Protein AF-A0A9X4R2P0-F1 (afdb_monomer_lite)

Structure (mmCIF, N/CA/C/O backbone):
data_AF-A0A9X4R2P0-F1
#
_entry.id   AF-A0A9X4R2P0-F1
#
loop_
_atom_site.group_PDB
_atom_site.id
_atom_site.type_symbol
_atom_site.label_atom_id
_atom_site.label_alt_id
_atom_site.label_comp_id
_atom_site.label_asym_id
_atom_site.label_entity_id
_atom_site.label_seq_id
_atom_site.pdbx_PDB_ins_code
_atom_site.Cartn_x
_atom_site.Cartn_y
_atom_site.Cartn_z
_atom_site.occupancy
_atom_site.B_iso_or_equiv
_atom_site.auth_seq_id
_atom_site.auth_comp_id
_atom_site.auth_asym_id
_atom_site.auth_atom_id
_atom_site.pdbx_PDB_model_num
ATOM 1 N N . MET A 1 1 ? -15.477 -2.845 -5.228 1.00 61.09 1 MET A N 1
ATOM 2 C CA . MET A 1 1 ? -15.148 -2.871 -6.676 1.00 61.09 1 MET A CA 1
ATOM 3 C C . MET A 1 1 ? -13.632 -2.914 -6.772 1.00 61.09 1 MET A C 1
ATOM 5 O O . MET A 1 1 ? -13.015 -2.253 -5.950 1.00 61.09 1 MET A O 1
ATOM 9 N N . ILE A 1 2 ? -13.033 -3.715 -7.662 1.00 69.50 2 ILE A N 1
ATOM 10 C CA . ILE A 1 2 ? -11.568 -3.692 -7.832 1.00 69.50 2 ILE A CA 1
ATOM 11 C C . ILE A 1 2 ? -11.232 -2.519 -8.767 1.00 69.50 2 ILE A C 1
ATOM 13 O O . ILE A 1 2 ? -1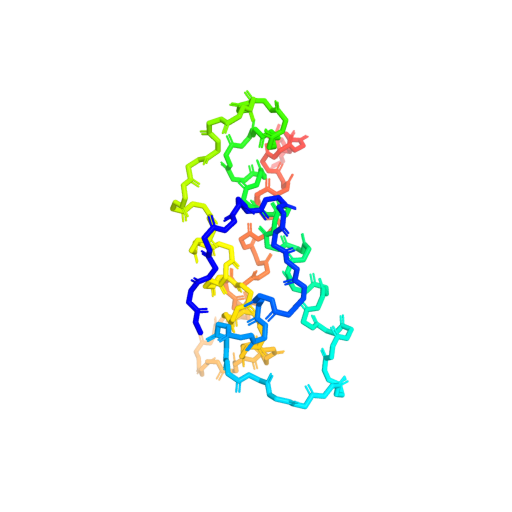1.776 -2.488 -9.873 1.00 69.50 2 ILE A O 1
ATOM 17 N N . PRO A 1 3 ? -10.398 -1.557 -8.340 1.00 79.06 3 PRO A N 1
ATOM 18 C CA . PRO A 1 3 ? -9.962 -0.447 -9.182 1.00 79.06 3 PRO A CA 1
ATOM 19 C C . PRO A 1 3 ? -9.197 -0.940 -10.415 1.00 79.06 3 PRO A C 1
ATOM 21 O O . PRO A 1 3 ? -8.418 -1.890 -10.336 1.00 79.06 3 PRO A O 1
ATOM 24 N N . THR A 1 4 ? -9.389 -0.274 -11.554 1.00 85.31 4 THR A N 1
ATOM 25 C CA . THR A 1 4 ? -8.641 -0.547 -12.796 1.00 85.31 4 THR A CA 1
ATOM 26 C C . THR A 1 4 ? -7.447 0.390 -12.992 1.00 85.31 4 THR A C 1
ATOM 28 O O . THR A 1 4 ? -6.771 0.300 -14.013 1.00 85.31 4 THR A O 1
ATOM 31 N N . CYS A 1 5 ? -7.201 1.300 -12.045 1.00 89.06 5 CYS A N 1
ATOM 32 C CA . CYS A 1 5 ? -6.078 2.233 -12.074 1.00 89.06 5 CYS A CA 1
ATOM 33 C C . CYS A 1 5 ? -4.752 1.556 -11.693 1.00 89.06 5 CYS A C 1
ATOM 35 O O . CYS A 1 5 ? -4.708 0.432 -11.169 1.00 89.06 5 CYS A O 1
ATOM 37 N N . LYS A 1 6 ? -3.649 2.251 -11.976 1.00 93.25 6 LYS A N 1
ATOM 38 C CA . LYS A 1 6 ? -2.308 1.786 -11.618 1.00 93.25 6 LYS A CA 1
ATOM 39 C C . LYS A 1 6 ? -2.054 1.976 -10.119 1.00 93.25 6 LYS A C 1
ATOM 41 O O . LYS A 1 6 ? -2.640 2.836 -9.467 1.00 93.25 6 LYS A O 1
ATOM 46 N N . VAL A 1 7 ? -1.152 1.176 -9.553 1.00 94.12 7 VAL A N 1
ATOM 47 C CA . VAL A 1 7 ? -0.849 1.184 -8.108 1.00 94.12 7 VAL A CA 1
ATOM 48 C C . VAL A 1 7 ? -0.420 2.560 -7.579 1.00 94.12 7 VAL A C 1
ATOM 50 O O . VAL A 1 7 ? -0.786 2.936 -6.467 1.00 94.12 7 VAL A O 1
ATOM 53 N N . ASN A 1 8 ? 0.306 3.350 -8.372 1.00 93.50 8 ASN A N 1
ATOM 54 C CA . ASN A 1 8 ? 0.705 4.714 -8.020 1.00 93.50 8 ASN A CA 1
ATOM 55 C C . ASN A 1 8 ? -0.492 5.684 -7.961 1.00 93.50 8 ASN A C 1
ATOM 57 O O . ASN A 1 8 ? -0.480 6.608 -7.148 1.00 93.50 8 ASN A O 1
ATOM 61 N N . GLU A 1 9 ? -1.548 5.424 -8.729 1.00 94.50 9 GLU A N 1
ATOM 62 C CA . GLU A 1 9 ? -2.768 6.237 -8.822 1.00 94.50 9 GLU A CA 1
ATOM 63 C C . GLU A 1 9 ? -3.841 5.865 -7.790 1.00 94.50 9 GLU A C 1
ATOM 65 O O . GLU A 1 9 ? -4.813 6.602 -7.641 1.00 94.50 9 GLU A O 1
ATOM 70 N N . LEU A 1 10 ? -3.682 4.748 -7.066 1.00 95.88 10 LEU A N 1
ATOM 71 C CA . LEU A 1 10 ? -4.664 4.296 -6.075 1.00 95.88 10 LEU A CA 1
ATOM 72 C C . LEU A 1 10 ? -5.003 5.404 -5.074 1.00 95.88 10 LEU A C 1
ATOM 74 O O . LEU A 1 10 ? -4.120 5.930 -4.388 1.00 95.88 10 LEU A O 1
ATOM 78 N N . SER A 1 11 ? -6.287 5.713 -4.951 1.00 96.69 11 SER A N 1
ATOM 79 C CA . SER A 1 11 ? -6.798 6.666 -3.974 1.00 96.69 11 SER A CA 1
ATOM 80 C C . SER A 1 11 ? -7.227 5.979 -2.675 1.00 96.69 11 SER A C 1
ATOM 82 O O . SER A 1 11 ? -7.424 4.763 -2.605 1.00 96.69 11 SER A O 1
ATOM 84 N N . LEU A 1 12 ? -7.451 6.778 -1.631 1.00 96.75 12 LEU A N 1
ATOM 85 C CA . LEU A 1 12 ? -8.101 6.310 -0.408 1.00 96.75 12 LEU A CA 1
ATOM 86 C C . LEU A 1 12 ? -9.464 5.657 -0.702 1.00 96.75 12 LEU A C 1
ATOM 88 O O . LEU A 1 12 ? -9.796 4.631 -0.109 1.00 96.75 12 LEU A O 1
ATOM 92 N N . GLN A 1 13 ? -10.245 6.213 -1.635 1.00 96.25 13 GLN A N 1
ATOM 93 C CA . GLN A 1 13 ? -11.557 5.657 -1.968 1.00 96.25 13 GLN A CA 1
ATOM 94 C C . GLN A 1 13 ? -11.474 4.308 -2.673 1.00 96.25 13 GLN A C 1
ATOM 96 O O . GLN A 1 13 ? -12.299 3.434 -2.418 1.00 96.25 13 GLN A O 1
ATOM 101 N N . ASP A 1 14 ? -10.448 4.100 -3.491 1.00 96.81 14 ASP A N 1
ATOM 102 C CA . ASP A 1 14 ? -10.178 2.806 -4.111 1.00 96.81 14 ASP A CA 1
ATOM 103 C C . ASP A 1 14 ? -9.900 1.732 -3.053 1.00 96.81 14 ASP A C 1
ATOM 105 O O . ASP A 1 14 ? -10.495 0.650 -3.074 1.00 96.81 14 ASP A O 1
ATOM 109 N N . ALA A 1 15 ? -9.058 2.061 -2.067 1.00 96.31 15 ALA A N 1
ATOM 110 C CA . ALA A 1 15 ? -8.753 1.174 -0.948 1.00 96.31 15 ALA A CA 1
ATOM 111 C C . ALA A 1 15 ? -9.996 0.872 -0.095 1.00 96.31 15 ALA A C 1
ATOM 113 O O . ALA A 1 15 ? -10.278 -0.290 0.214 1.00 96.31 15 ALA A O 1
ATOM 114 N N . LYS A 1 16 ? -10.793 1.892 0.240 1.00 96.31 16 LYS A N 1
ATOM 115 C CA . LYS A 1 16 ? -12.056 1.721 0.976 1.00 96.31 16 LYS A CA 1
ATOM 116 C C . LYS A 1 16 ? -13.067 0.882 0.201 1.00 96.31 16 LYS A C 1
ATOM 118 O O . LYS A 1 16 ? -13.683 -0.017 0.772 1.00 96.31 16 LYS A O 1
ATOM 123 N N . GLY A 1 17 ? -13.197 1.122 -1.102 1.00 95.56 17 GLY A N 1
ATOM 124 C CA . GLY A 1 17 ? -14.084 0.380 -1.995 1.00 95.56 17 GLY A CA 1
ATOM 125 C C . GLY A 1 17 ? -13.680 -1.085 -2.185 1.00 95.56 17 GLY A C 1
ATOM 126 O O . GLY A 1 17 ? -14.547 -1.936 -2.419 1.00 95.56 17 GLY A O 1
ATOM 127 N N . TYR A 1 18 ? -12.388 -1.396 -2.065 1.00 94.94 18 TYR A N 1
ATOM 128 C CA . TYR A 1 18 ? -11.875 -2.765 -2.017 1.00 94.94 18 TYR A CA 1
ATOM 129 C C . TYR A 1 18 ? -12.219 -3.445 -0.681 1.00 94.94 18 TYR A C 1
ATOM 131 O O . TYR A 1 18 ? -12.831 -4.513 -0.680 1.00 94.94 18 TYR A O 1
ATOM 139 N N . MET A 1 19 ? -11.927 -2.786 0.447 1.00 94.38 19 MET A N 1
ATOM 140 C CA . MET A 1 19 ? -12.155 -3.311 1.805 1.00 94.38 19 MET A CA 1
ATOM 141 C C . MET A 1 19 ? -13.623 -3.283 2.262 1.00 94.38 19 MET A C 1
ATOM 143 O O . MET A 1 19 ? -13.948 -3.840 3.310 1.00 94.38 19 MET A O 1
ATOM 147 N N . ARG A 1 20 ? -14.509 -2.638 1.490 1.00 94.44 20 ARG A N 1
ATOM 148 C CA . ARG A 1 20 ? -15.923 -2.388 1.831 1.00 94.44 20 ARG A CA 1
ATOM 149 C C . ARG A 1 20 ? -16.087 -1.566 3.117 1.00 94.44 20 ARG A C 1
ATOM 151 O O . ARG A 1 20 ? -16.953 -1.850 3.941 1.00 94.44 20 ARG A O 1
ATOM 158 N N . VAL A 1 21 ? -15.244 -0.549 3.286 1.00 93.88 21 VAL A N 1
ATOM 159 C CA . VAL A 1 21 ? -15.314 0.399 4.408 1.00 93.88 21 VAL A CA 1
ATOM 160 C C . VAL A 1 21 ? -16.121 1.623 3.983 1.00 93.88 21 VAL A C 1
ATOM 162 O O . VAL A 1 21 ? -15.692 2.381 3.117 1.00 93.88 21 VAL A O 1
ATOM 165 N N . GLU A 1 22 ? -17.281 1.835 4.605 1.00 92.94 22 GLU A N 1
ATOM 166 C CA . GLU A 1 22 ? -18.201 2.932 4.249 1.00 92.94 22 GLU A CA 1
ATOM 167 C C . GLU A 1 22 ? -18.080 4.161 5.164 1.00 92.94 22 GLU A C 1
ATOM 169 O O . GLU A 1 22 ? -18.507 5.256 4.805 1.00 92.94 22 GLU A O 1
ATOM 174 N N . PHE A 1 23 ? -17.482 4.008 6.346 1.00 91.00 23 PHE A N 1
ATOM 175 C CA . PHE A 1 23 ? -17.299 5.093 7.311 1.00 91.00 23 PHE A CA 1
ATOM 176 C C . PHE A 1 23 ? -15.973 5.833 7.095 1.00 91.00 23 PHE A C 1
ATOM 178 O O . PHE A 1 23 ? -15.040 5.290 6.511 1.00 91.00 23 PHE A O 1
ATOM 185 N N . ASN A 1 24 ? -15.883 7.073 7.586 1.00 94.69 24 ASN A N 1
ATOM 186 C CA . ASN A 1 24 ? -14.726 7.957 7.355 1.00 94.69 24 ASN A CA 1
ATOM 187 C C . ASN A 1 24 ? -13.810 8.132 8.577 1.00 94.69 24 ASN A C 1
ATOM 189 O O . ASN A 1 24 ? -12.793 8.811 8.498 1.00 94.69 24 ASN A O 1
ATOM 193 N N . TYR A 1 25 ? -14.162 7.547 9.726 1.00 94.19 25 TYR A N 1
ATOM 194 C CA . TYR A 1 25 ? -13.389 7.710 10.964 1.00 94.19 25 TYR A CA 1
ATOM 195 C C . TYR A 1 25 ? -11.943 7.205 10.830 1.00 94.19 25 TYR A C 1
ATOM 197 O O . TYR A 1 25 ? -11.022 7.798 11.385 1.00 94.19 25 TYR A O 1
ATOM 205 N N . ASP A 1 26 ? -11.751 6.146 10.044 1.00 93.00 26 ASP A N 1
ATOM 206 C CA . ASP A 1 26 ? -10.454 5.500 9.858 1.00 93.00 26 ASP A CA 1
ATOM 207 C C . ASP A 1 26 ? -9.672 5.994 8.635 1.00 93.00 26 ASP A C 1
ATOM 209 O O . ASP A 1 26 ? -8.595 5.467 8.353 1.00 93.00 26 ASP A O 1
ATOM 213 N N . ASP A 1 27 ? -10.177 7.002 7.924 1.00 96.56 27 ASP A N 1
ATOM 214 C CA . ASP A 1 27 ? -9.568 7.518 6.695 1.00 96.56 27 ASP A CA 1
ATOM 215 C C . ASP A 1 27 ? -8.074 7.848 6.858 1.00 96.56 27 ASP A C 1
ATOM 217 O O . ASP A 1 27 ? -7.285 7.348 6.052 1.00 96.56 27 ASP A O 1
ATOM 221 N N . PRO A 1 28 ? -7.630 8.552 7.925 1.00 95.69 28 PRO A N 1
ATOM 222 C CA . PRO A 1 28 ? -6.207 8.827 8.123 1.00 95.69 28 PRO A CA 1
ATOM 223 C C . PRO A 1 28 ? -5.362 7.558 8.295 1.00 95.69 28 PRO A C 1
ATOM 225 O O . PRO A 1 28 ? -4.226 7.494 7.834 1.00 95.69 28 PRO A O 1
ATOM 228 N N . TYR A 1 29 ? -5.901 6.523 8.949 1.00 92.38 29 TYR A N 1
ATOM 229 C CA . TYR A 1 29 ? -5.177 5.266 9.151 1.00 92.38 29 TYR A CA 1
ATOM 230 C C . TYR A 1 29 ? -5.077 4.469 7.854 1.00 92.38 29 TYR A C 1
ATOM 232 O O . TYR A 1 29 ? -4.012 3.946 7.534 1.00 92.38 29 TYR A O 1
ATOM 240 N N . ILE A 1 30 ? -6.178 4.378 7.108 1.00 95.25 30 ILE A N 1
ATOM 241 C CA . ILE A 1 30 ? -6.212 3.685 5.818 1.00 95.25 30 ILE A CA 1
ATOM 242 C C . ILE A 1 30 ? -5.258 4.365 4.835 1.00 95.25 30 ILE A C 1
ATOM 244 O O . ILE A 1 30 ? -4.525 3.677 4.129 1.00 95.25 30 ILE A O 1
ATOM 248 N N . GLU A 1 31 ? -5.212 5.696 4.831 1.00 96.38 31 GLU A N 1
ATOM 249 C CA . GLU A 1 31 ? -4.291 6.459 3.992 1.00 96.38 31 GLU A CA 1
ATOM 250 C C . GLU A 1 31 ? -2.821 6.178 4.340 1.00 96.38 31 GLU A C 1
ATOM 252 O O . GLU A 1 31 ? -2.007 5.960 3.441 1.00 96.38 31 GLU A O 1
ATOM 257 N N . VAL A 1 32 ? -2.478 6.090 5.630 1.00 95.00 32 VAL A N 1
ATOM 258 C CA . VAL A 1 32 ? -1.131 5.683 6.062 1.00 95.00 32 VAL A CA 1
ATOM 259 C C . VAL A 1 32 ? -0.795 4.280 5.559 1.00 95.00 32 VAL A C 1
ATOM 261 O O . VAL A 1 32 ? 0.254 4.104 4.943 1.00 95.00 32 VAL A O 1
ATOM 264 N N . TYR A 1 33 ? -1.675 3.292 5.751 1.00 93.94 33 TYR A N 1
ATOM 265 C CA . TYR A 1 33 ? -1.414 1.924 5.289 1.00 93.94 33 TYR A CA 1
ATOM 266 C C . TYR A 1 33 ? -1.280 1.834 3.770 1.00 93.94 33 TYR A C 1
ATOM 268 O O . TYR A 1 33 ? -0.376 1.154 3.287 1.00 93.94 33 TYR A O 1
ATOM 276 N N . LEU A 1 34 ? -2.122 2.553 3.025 1.00 96.62 34 LEU A N 1
ATOM 277 C CA . LEU A 1 34 ? -2.059 2.602 1.568 1.00 96.62 34 LEU A CA 1
ATOM 278 C C . LEU A 1 34 ? -0.718 3.173 1.094 1.00 96.62 34 LEU A C 1
ATOM 280 O O . LEU A 1 34 ? -0.044 2.575 0.255 1.00 96.62 34 LEU A O 1
ATOM 284 N N . ASN A 1 35 ? -0.294 4.302 1.663 1.00 96.19 35 ASN A N 1
ATOM 285 C CA . ASN A 1 35 ? 0.980 4.928 1.315 1.00 96.19 35 ASN A CA 1
ATOM 286 C C . ASN A 1 35 ? 2.176 4.052 1.712 1.00 96.19 35 ASN A C 1
ATOM 288 O O . ASN A 1 35 ? 3.122 3.901 0.935 1.00 96.19 35 ASN A O 1
ATOM 292 N N . SER A 1 36 ? 2.118 3.406 2.878 1.00 92.81 36 SER A N 1
ATOM 293 C CA . SER A 1 36 ? 3.124 2.427 3.288 1.00 92.81 36 SER A CA 1
ATOM 294 C C . SER A 1 36 ? 3.173 1.232 2.338 1.00 92.81 36 SER A C 1
ATOM 296 O O . SER A 1 36 ? 4.266 0.777 2.016 1.00 92.81 36 SER A O 1
ATOM 298 N N . ALA A 1 37 ? 2.033 0.743 1.843 1.00 93.94 37 ALA A N 1
ATOM 299 C CA . ALA A 1 37 ? 1.980 -0.431 0.974 1.0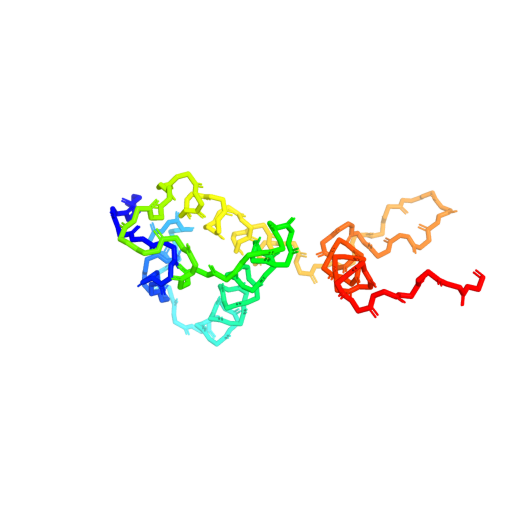0 93.94 37 ALA A CA 1
ATOM 300 C C . ALA A 1 37 ? 2.563 -0.107 -0.403 1.00 93.94 37 ALA A C 1
ATOM 302 O O . ALA A 1 37 ? 3.354 -0.883 -0.940 1.00 93.94 37 ALA A O 1
ATOM 303 N N . LYS A 1 38 ? 2.241 1.082 -0.935 1.00 95.25 38 LYS A N 1
ATOM 304 C CA . LYS A 1 38 ? 2.857 1.620 -2.154 1.00 95.25 38 LYS A CA 1
ATOM 305 C C . LYS A 1 38 ? 4.378 1.686 -2.026 1.00 95.25 38 LYS A C 1
ATOM 307 O O . LYS A 1 38 ? 5.072 1.223 -2.927 1.00 95.25 38 LYS A O 1
ATOM 312 N N . SER A 1 39 ? 4.882 2.240 -0.922 1.00 92.31 39 SER A N 1
ATOM 313 C CA . SER A 1 39 ? 6.321 2.333 -0.654 1.00 92.31 39 SER A CA 1
ATOM 314 C C . SER A 1 39 ? 6.962 0.949 -0.532 1.00 92.31 39 SER A C 1
ATOM 316 O O . SER A 1 39 ? 7.949 0.658 -1.199 1.00 92.31 39 SER A O 1
ATOM 318 N N . TYR A 1 40 ? 6.341 0.060 0.244 1.00 89.12 40 TYR A N 1
ATOM 319 C CA . TYR A 1 40 ? 6.858 -1.272 0.530 1.00 89.12 40 TYR A CA 1
ATOM 320 C C . TYR A 1 40 ? 7.050 -2.127 -0.726 1.00 89.12 40 TYR A C 1
ATOM 322 O O . TYR A 1 40 ? 8.076 -2.787 -0.872 1.00 89.12 40 TYR A O 1
ATOM 330 N N . ILE A 1 41 ? 6.103 -2.072 -1.666 1.00 89.44 41 ILE A N 1
ATOM 331 C CA . ILE A 1 41 ? 6.227 -2.761 -2.956 1.00 89.44 41 ILE A CA 1
ATOM 332 C C . ILE A 1 41 ? 7.446 -2.253 -3.739 1.00 89.44 41 ILE A C 1
ATOM 334 O O . ILE A 1 41 ? 8.207 -3.068 -4.254 1.00 89.44 41 ILE A O 1
ATOM 338 N N . GLN A 1 42 ? 7.682 -0.937 -3.789 1.00 88.50 42 GLN A N 1
ATOM 339 C CA . GLN A 1 42 ? 8.866 -0.375 -4.459 1.00 88.50 42 GLN A CA 1
ATOM 340 C C . GLN A 1 42 ? 10.164 -0.840 -3.788 1.00 88.50 42 GLN A C 1
ATOM 342 O O . GLN A 1 42 ? 11.124 -1.190 -4.472 1.00 88.50 42 GLN A O 1
ATOM 347 N N . THR A 1 43 ? 10.181 -0.914 -2.453 1.00 86.06 43 THR A N 1
ATOM 348 C CA . THR A 1 43 ? 11.325 -1.439 -1.698 1.00 86.06 43 THR A CA 1
ATOM 349 C C . THR A 1 43 ? 11.603 -2.907 -2.035 1.00 86.06 43 THR A C 1
ATOM 351 O O . THR A 1 43 ? 12.748 -3.255 -2.313 1.00 86.06 43 THR A O 1
ATOM 354 N N . LEU A 1 44 ? 10.572 -3.761 -2.073 1.00 84.06 44 LEU A N 1
ATOM 355 C CA . LEU A 1 44 ? 10.716 -5.181 -2.422 1.00 84.06 44 LEU A CA 1
ATOM 356 C C . LEU A 1 44 ? 11.191 -5.392 -3.864 1.00 84.06 44 LEU A C 1
ATOM 358 O O . LEU A 1 44 ? 12.004 -6.277 -4.123 1.00 84.06 44 LEU A O 1
ATOM 362 N N . LEU A 1 45 ? 10.697 -4.578 -4.798 1.00 85.56 45 LEU A N 1
ATOM 363 C CA . LEU A 1 45 ? 11.090 -4.638 -6.206 1.00 85.56 45 LEU A CA 1
ATOM 364 C C . LEU A 1 45 ? 12.450 -3.979 -6.474 1.00 85.56 45 LEU A C 1
ATOM 366 O O . LEU A 1 45 ? 13.007 -4.174 -7.552 1.00 85.56 45 LEU A O 1
ATOM 370 N N . LYS A 1 46 ? 12.975 -3.201 -5.516 1.00 86.50 46 LYS A N 1
ATOM 371 C CA . LYS A 1 46 ? 14.142 -2.317 -5.682 1.00 86.50 46 LYS A CA 1
ATOM 372 C C . LYS A 1 46 ? 14.008 -1.395 -6.905 1.00 86.50 46 LYS A C 1
ATOM 374 O O . LYS A 1 46 ? 14.992 -1.105 -7.579 1.00 86.50 46 LYS A O 1
ATOM 379 N N . LEU A 1 47 ? 12.781 -0.955 -7.188 1.00 86.81 47 LEU A N 1
ATOM 380 C CA . LEU A 1 47 ? 12.407 -0.148 -8.352 1.00 86.81 47 LEU A CA 1
ATOM 381 C C . LEU A 1 47 ? 11.327 0.855 -7.954 1.00 86.81 47 LEU A C 1
ATOM 383 O O . LEU A 1 47 ? 10.364 0.494 -7.273 1.00 86.81 47 LEU A O 1
ATOM 387 N N . ASN A 1 48 ? 11.457 2.101 -8.406 1.00 91.69 48 ASN A N 1
ATOM 388 C CA . ASN A 1 48 ? 10.404 3.097 -8.241 1.00 91.69 48 ASN A CA 1
ATOM 389 C C . ASN A 1 48 ? 9.337 2.907 -9.318 1.00 91.69 48 ASN A C 1
ATOM 391 O O . ASN A 1 48 ? 9.626 2.467 -10.428 1.00 91.69 48 ASN A O 1
ATOM 395 N N . TYR A 1 49 ? 8.098 3.316 -9.044 1.00 90.69 49 TYR A N 1
ATOM 396 C CA . TYR A 1 49 ? 7.029 3.247 -10.046 1.00 90.69 49 TYR A CA 1
ATOM 397 C C . TYR A 1 49 ? 7.325 4.075 -11.304 1.00 90.69 49 TYR A C 1
ATOM 399 O O . TYR A 1 49 ? 6.887 3.697 -12.384 1.00 90.69 49 TYR A O 1
ATOM 407 N N . S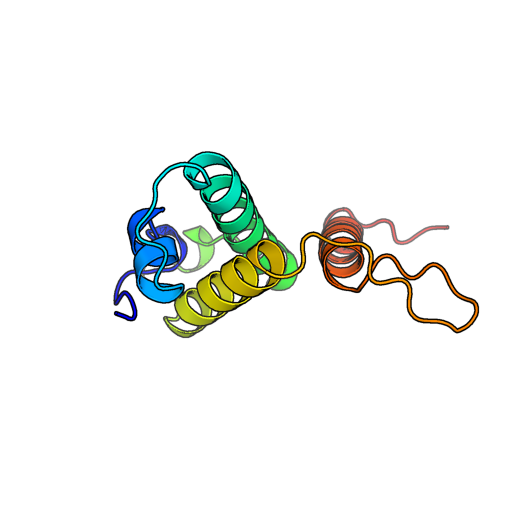ER A 1 50 ? 8.104 5.157 -11.192 1.00 90.25 50 SER A N 1
ATOM 408 C CA . SER A 1 50 ? 8.570 5.940 -12.345 1.00 90.25 50 SER A CA 1
ATOM 409 C C . SER A 1 50 ? 9.456 5.143 -13.302 1.00 90.25 50 SER A C 1
ATOM 411 O O . SER A 1 50 ? 9.504 5.461 -14.487 1.00 90.25 50 SER A O 1
ATOM 413 N N . ASP A 1 51 ? 10.141 4.111 -12.806 1.00 89.31 51 ASP A N 1
ATOM 414 C CA . ASP A 1 51 ? 11.094 3.319 -13.587 1.00 89.31 51 ASP A CA 1
ATOM 415 C C . ASP A 1 51 ? 10.377 2.338 -14.536 1.00 89.31 51 ASP A C 1
ATOM 417 O O . ASP A 1 51 ? 10.989 1.806 -15.459 1.00 89.31 51 ASP A O 1
ATOM 421 N N . PHE A 1 52 ? 9.066 2.134 -14.348 1.00 85.69 52 PHE A N 1
ATOM 422 C CA . PHE A 1 52 ? 8.209 1.323 -15.219 1.00 85.69 52 PHE A CA 1
ATOM 423 C C . PHE A 1 52 ? 7.674 2.086 -16.442 1.00 85.69 52 PHE A C 1
ATOM 425 O O . PHE A 1 52 ? 7.110 1.463 -17.341 1.00 85.69 52 PHE A O 1
ATOM 432 N N . GLY A 1 53 ? 7.795 3.418 -16.485 1.00 83.94 53 GLY A N 1
ATOM 433 C CA . GLY A 1 53 ? 7.080 4.231 -17.473 1.00 83.94 53 GLY A CA 1
ATOM 434 C C . GLY A 1 53 ? 5.559 4.050 -17.357 1.00 83.94 53 GLY A C 1
ATOM 435 O O . GLY A 1 53 ? 5.012 4.097 -16.255 1.00 83.94 53 GLY A O 1
ATOM 436 N N . ASP A 1 54 ? 4.882 3.811 -18.483 1.00 80.50 54 ASP A N 1
ATOM 437 C CA . ASP A 1 54 ? 3.417 3.644 -18.538 1.00 80.50 54 ASP A CA 1
ATOM 438 C C . ASP A 1 54 ? 2.946 2.199 -18.242 1.00 80.50 54 ASP A C 1
ATOM 440 O O . ASP A 1 54 ? 1.757 1.940 -18.019 1.00 80.50 54 ASP A O 1
ATOM 444 N N . ASP A 1 55 ? 3.876 1.242 -18.166 1.00 87.00 55 ASP A N 1
ATOM 445 C CA . ASP A 1 55 ? 3.593 -0.198 -18.135 1.00 87.00 55 ASP A CA 1
ATOM 446 C C . ASP A 1 55 ? 3.647 -0.802 -16.723 1.00 87.00 55 ASP A C 1
ATOM 448 O O . ASP A 1 55 ? 4.077 -1.940 -16.528 1.00 87.00 55 ASP A O 1
ATOM 452 N N . ILE A 1 56 ? 3.181 -0.070 -15.704 1.00 90.62 56 ILE A N 1
ATOM 453 C CA . ILE A 1 56 ? 3.110 -0.629 -14.345 1.00 90.62 56 ILE A CA 1
ATOM 454 C C . ILE A 1 56 ? 2.130 -1.824 -14.340 1.00 90.62 56 ILE A C 1
ATOM 456 O O . ILE A 1 56 ? 0.954 -1.635 -14.691 1.00 90.62 56 ILE A O 1
ATOM 460 N N . PRO A 1 57 ? 2.558 -3.042 -13.946 1.00 90.56 57 PRO A N 1
ATOM 461 C CA . PRO A 1 57 ? 1.694 -4.221 -13.956 1.00 90.56 57 PRO A CA 1
ATOM 462 C C . PRO A 1 57 ? 0.493 -4.062 -13.019 1.00 90.56 57 PRO A C 1
ATOM 464 O O . PRO A 1 57 ? 0.617 -3.564 -11.897 1.00 90.56 57 PRO A O 1
ATOM 467 N N . GLN A 1 58 ? -0.685 -4.499 -13.464 1.00 88.00 58 GLN A N 1
ATOM 468 C CA . GLN A 1 58 ? -1.929 -4.349 -12.700 1.00 88.00 58 GLN A CA 1
ATOM 469 C C . GLN A 1 58 ? -1.962 -5.256 -11.458 1.00 88.00 58 GLN A C 1
ATOM 471 O O . GLN A 1 58 ? -2.650 -4.971 -10.478 1.00 88.00 58 GLN A O 1
ATOM 476 N N . GLU A 1 59 ? -1.165 -6.318 -11.456 1.00 89.31 59 GLU A N 1
ATOM 477 C CA . GLU A 1 59 ? -0.950 -7.219 -10.330 1.00 89.31 59 GLU A CA 1
ATOM 478 C C . GLU A 1 59 ? -0.416 -6.467 -9.103 1.00 89.31 59 GLU A C 1
ATOM 480 O O . GLU A 1 59 ? -0.794 -6.785 -7.974 1.00 89.31 59 GLU A O 1
ATOM 485 N N . LEU A 1 60 ? 0.391 -5.416 -9.310 1.00 92.62 60 LEU A N 1
ATOM 486 C CA . LEU A 1 60 ? 0.891 -4.574 -8.219 1.00 92.62 60 LEU A CA 1
ATOM 487 C C . LEU A 1 60 ? -0.234 -3.766 -7.556 1.0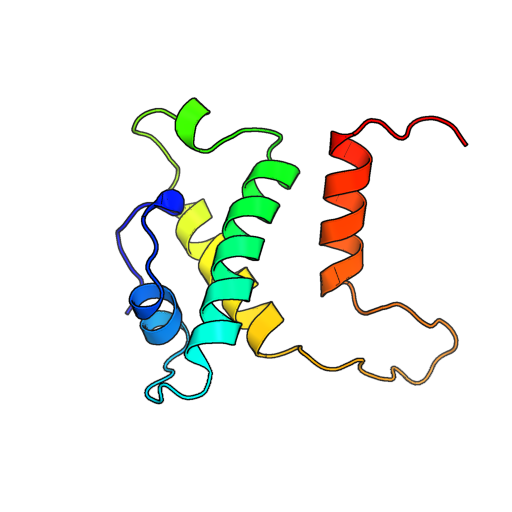0 92.62 60 LEU A C 1
ATOM 489 O O . LEU A 1 60 ? -0.186 -3.537 -6.347 1.00 92.62 60 LEU A O 1
ATOM 493 N N . THR A 1 61 ? -1.276 -3.391 -8.307 1.00 94.06 61 THR A N 1
ATOM 494 C CA . THR A 1 61 ? -2.474 -2.736 -7.755 1.00 94.06 61 THR A CA 1
ATOM 495 C C . THR A 1 61 ? -3.182 -3.671 -6.775 1.00 94.06 61 THR A C 1
ATOM 497 O O . THR A 1 61 ? -3.482 -3.279 -5.647 1.00 94.06 61 THR A O 1
ATOM 500 N N . VAL A 1 62 ? -3.403 -4.929 -7.171 1.00 91.75 62 VAL A N 1
ATOM 501 C CA . VAL A 1 62 ? -4.056 -5.932 -6.313 1.00 91.75 62 VAL A CA 1
ATOM 502 C C . VAL A 1 62 ? -3.196 -6.246 -5.088 1.00 91.75 62 VAL A C 1
ATOM 504 O O . VAL A 1 62 ? -3.721 -6.307 -3.977 1.00 91.75 62 VAL A O 1
ATOM 507 N N . ALA A 1 63 ? -1.878 -6.375 -5.261 1.00 91.12 63 ALA A N 1
ATOM 508 C CA . ALA A 1 63 ? -0.952 -6.599 -4.154 1.00 91.12 63 ALA A CA 1
ATOM 509 C C . ALA A 1 63 ? -0.981 -5.447 -3.134 1.00 91.12 63 ALA A C 1
ATOM 511 O O . ALA A 1 63 ? -1.049 -5.689 -1.929 1.00 91.12 63 ALA A O 1
ATOM 512 N N . CYS A 1 64 ? -0.991 -4.195 -3.601 1.00 95.00 64 CYS A N 1
ATOM 513 C CA . CYS A 1 64 ? -1.051 -3.016 -2.737 1.00 95.00 64 CYS A CA 1
ATOM 514 C C . CYS A 1 64 ? -2.350 -2.961 -1.925 1.00 95.00 64 CYS A C 1
ATOM 516 O O . CYS A 1 64 ? -2.323 -2.714 -0.717 1.00 95.00 64 CYS A O 1
ATOM 518 N N . LEU A 1 65 ? -3.484 -3.250 -2.566 1.00 95.12 65 LEU A N 1
ATOM 519 C CA . LEU A 1 65 ? -4.787 -3.307 -1.904 1.00 95.12 65 LEU A CA 1
ATOM 520 C C . LEU A 1 65 ? -4.850 -4.422 -0.855 1.00 95.12 65 LEU A C 1
ATOM 522 O O . LEU A 1 65 ? -5.302 -4.180 0.264 1.00 95.12 65 LEU A O 1
ATOM 526 N N . ALA A 1 66 ? -4.341 -5.613 -1.180 1.00 92.50 66 ALA A N 1
ATOM 527 C CA . ALA A 1 66 ? -4.292 -6.738 -0.252 1.00 92.50 66 ALA A CA 1
ATOM 528 C C . ALA A 1 66 ? -3.393 -6.447 0.964 1.00 92.50 66 ALA A C 1
ATOM 530 O O . ALA A 1 66 ? -3.782 -6.736 2.093 1.00 92.50 66 ALA A O 1
ATOM 531 N N . LEU A 1 67 ? -2.228 -5.820 0.758 1.00 92.06 67 LEU A N 1
ATOM 532 C CA . LEU A 1 67 ? -1.341 -5.382 1.844 1.00 92.06 67 LEU A CA 1
ATOM 533 C C . LEU A 1 67 ? -2.000 -4.325 2.734 1.00 92.06 67 LEU A C 1
ATOM 535 O O . LEU A 1 67 ? -1.939 -4.418 3.959 1.00 92.06 67 LEU A O 1
ATOM 539 N N . THR A 1 68 ? -2.668 -3.348 2.118 1.00 94.00 68 THR A N 1
ATOM 540 C CA . THR A 1 68 ? -3.399 -2.296 2.834 1.00 94.00 68 THR A CA 1
ATOM 541 C C . THR A 1 68 ? -4.492 -2.901 3.714 1.00 94.00 68 THR A C 1
ATOM 543 O O . THR A 1 68 ? -4.576 -2.582 4.900 1.00 94.00 68 THR A O 1
ATOM 546 N N . GLU A 1 69 ? -5.297 -3.816 3.163 1.00 93.81 69 GLU A N 1
ATOM 547 C CA . GLU A 1 69 ? -6.339 -4.532 3.903 1.00 93.81 69 GLU A CA 1
ATOM 548 C C . GLU A 1 69 ? -5.752 -5.377 5.034 1.00 93.81 69 GLU A C 1
ATOM 550 O O . GLU A 1 69 ? -6.265 -5.357 6.156 1.00 93.81 69 GLU A O 1
ATOM 555 N N . HIS A 1 70 ? -4.662 -6.092 4.756 1.00 89.94 70 HIS A N 1
ATOM 556 C CA . HIS A 1 70 ? -3.977 -6.912 5.744 1.00 89.94 70 HIS A CA 1
ATOM 557 C C . HIS A 1 70 ? -3.506 -6.075 6.934 1.00 89.94 70 HIS A C 1
ATOM 559 O O . HIS A 1 70 ? -3.827 -6.405 8.073 1.00 89.94 70 HIS A O 1
ATOM 565 N N . TRP A 1 71 ? -2.810 -4.962 6.713 1.00 88.56 71 TRP A N 1
ATOM 566 C CA . TRP A 1 71 ? -2.344 -4.114 7.814 1.00 88.56 71 TRP A CA 1
ATOM 567 C C . TRP A 1 71 ? -3.473 -3.374 8.524 1.00 88.56 71 TRP A C 1
ATOM 569 O O . TRP A 1 71 ? -3.434 -3.231 9.746 1.00 88.56 71 TRP A O 1
ATOM 579 N N . TYR A 1 72 ? -4.508 -2.958 7.793 1.00 89.94 72 TYR A N 1
ATOM 580 C CA . TYR A 1 72 ? -5.685 -2.349 8.397 1.00 89.94 72 TYR A CA 1
ATOM 581 C C . TYR A 1 72 ? -6.444 -3.332 9.301 1.00 89.94 72 TYR A C 1
ATOM 583 O O . TYR A 1 72 ? -6.922 -2.934 10.360 1.00 89.94 72 TYR A O 1
ATOM 591 N N . LYS A 1 73 ? -6.541 -4.616 8.944 1.00 87.88 73 LYS A N 1
ATOM 592 C CA . LYS A 1 73 ? -7.204 -5.623 9.791 1.00 87.88 73 LYS A CA 1
ATOM 593 C C . LYS A 1 73 ? -6.327 -6.100 10.950 1.00 87.88 73 LYS A C 1
ATOM 595 O O . LYS A 1 73 ? -6.838 -6.336 12.041 1.00 87.88 73 LYS A O 1
ATOM 600 N N . ASN A 1 74 ? -5.015 -6.198 10.745 1.00 83.06 74 ASN A N 1
ATOM 601 C CA . ASN A 1 74 ? -4.085 -6.823 11.687 1.00 83.06 74 ASN A CA 1
ATOM 602 C C . ASN A 1 74 ? -3.245 -5.784 12.453 1.00 83.06 74 ASN A C 1
ATOM 604 O O . ASN A 1 74 ? -2.017 -5.861 12.496 1.00 83.06 74 ASN A O 1
ATOM 608 N N . LYS A 1 75 ? -3.915 -4.801 13.075 1.00 70.50 75 LYS A N 1
ATOM 609 C CA . LYS A 1 75 ? -3.270 -3.732 13.872 1.00 70.50 75 LYS A CA 1
ATOM 610 C C . LYS A 1 75 ? -2.793 -4.194 15.260 1.00 70.50 75 LYS A C 1
ATOM 612 O O . LYS A 1 75 ? -2.166 -3.421 15.982 1.00 70.50 75 LYS A O 1
ATOM 617 N N . GLY A 1 76 ? -3.141 -5.415 15.670 1.00 55.03 76 GLY A N 1
ATOM 618 C CA . GLY A 1 76 ? -2.841 -5.962 16.992 1.00 55.03 76 GLY A CA 1
ATOM 619 C C . GLY A 1 76 ? -1.520 -6.729 17.041 1.00 55.03 76 GLY A C 1
ATOM 620 O O . GLY A 1 76 ? -1.151 -7.420 16.097 1.00 55.03 76 GLY A O 1
ATOM 621 N N . ILE A 1 77 ? -0.831 -6.661 18.181 1.00 51.75 77 ILE A N 1
ATOM 622 C CA . ILE A 1 77 ? 0.166 -7.670 18.554 1.00 51.75 77 ILE A CA 1
ATOM 623 C C . ILE A 1 77 ? -0.634 -8.910 18.968 1.00 51.75 77 ILE A C 1
ATOM 625 O O . ILE A 1 77 ? -1.092 -8.991 20.110 1.00 51.75 77 ILE A O 1
ATOM 629 N N . GLU A 1 78 ? -0.872 -9.856 18.061 1.00 48.28 78 GLU A N 1
ATOM 630 C CA . GLU A 1 78 ? -1.368 -11.177 18.464 1.00 48.28 78 GLU A CA 1
ATOM 631 C C . GLU A 1 78 ? -0.327 -11.813 19.394 1.00 48.28 78 GLU A C 1
ATOM 633 O O . GLU A 1 78 ? 0.830 -12.048 19.037 1.00 48.28 78 GLU A O 1
ATOM 638 N N . LYS A 1 79 ? -0.728 -12.044 20.645 1.00 41.56 79 LYS A N 1
ATOM 639 C CA . LYS A 1 79 ? 0.023 -12.896 21.562 1.00 41.56 79 LYS A CA 1
ATOM 640 C C . LYS A 1 79 ? -0.169 -14.332 21.097 1.00 41.56 79 LYS A C 1
ATOM 642 O O . LYS A 1 79 ? -1.075 -15.001 21.588 1.00 41.56 79 LYS A O 1
ATOM 647 N N . ASP A 1 80 ? 0.672 -14.804 20.186 1.00 43.28 80 ASP A N 1
ATOM 648 C CA . ASP A 1 80 ? 0.779 -16.244 20.006 1.00 43.28 80 ASP A CA 1
ATOM 649 C C . ASP A 1 80 ? 1.521 -16.847 21.210 1.00 43.28 80 ASP A C 1
ATOM 651 O O . ASP A 1 80 ? 2.519 -16.324 21.715 1.00 43.28 80 ASP A O 1
ATOM 655 N N . SER A 1 81 ? 0.944 -17.913 21.743 1.00 45.25 81 SER A N 1
ATOM 656 C CA . SER A 1 81 ? 1.148 -18.431 23.098 1.00 45.25 81 SER A CA 1
ATOM 657 C C . SER A 1 81 ? 2.436 -19.237 23.296 1.00 45.25 81 SER A C 1
ATOM 659 O O . SER A 1 81 ? 2.554 -19.961 24.283 1.00 45.25 81 SER A O 1
ATOM 661 N N . GLN A 1 82 ? 3.426 -19.118 22.408 1.00 47.69 82 GLN A N 1
ATOM 662 C CA . GLN A 1 82 ? 4.683 -19.862 22.516 1.00 47.69 82 GLN A CA 1
ATOM 663 C C . GLN A 1 82 ? 5.902 -18.993 22.170 1.00 47.69 82 GLN A C 1
ATOM 665 O O . GLN A 1 82 ? 6.345 -18.889 21.036 1.00 47.69 82 GLN A O 1
ATOM 670 N N . THR A 1 83 ? 6.477 -18.390 23.213 1.00 42.84 83 THR A N 1
ATOM 671 C CA . THR A 1 83 ? 7.933 -18.219 23.402 1.00 42.84 83 THR A CA 1
ATOM 672 C C . THR A 1 83 ? 8.786 -17.625 22.272 1.00 42.84 83 THR A C 1
ATOM 674 O O . THR A 1 83 ? 9.972 -17.919 22.185 1.00 42.84 83 THR A O 1
ATOM 677 N N . THR A 1 84 ? 8.277 -16.699 21.463 1.00 40.84 84 THR A N 1
ATOM 678 C CA . THR A 1 84 ? 9.115 -15.669 20.823 1.00 40.84 84 THR A CA 1
ATOM 679 C C . THR A 1 84 ? 8.248 -14.443 20.577 1.00 40.84 84 THR A C 1
ATOM 681 O O . THR A 1 84 ? 7.190 -14.551 19.968 1.00 40.84 84 THR A O 1
ATOM 684 N N . ARG A 1 85 ? 8.668 -13.266 21.056 1.00 38.59 85 ARG A N 1
ATOM 685 C CA . ARG A 1 85 ? 8.053 -11.985 20.681 1.00 38.59 85 ARG A CA 1
ATOM 686 C C . ARG A 1 85 ? 8.360 -11.713 19.204 1.00 38.59 85 ARG A C 1
ATOM 688 O O . ARG A 1 85 ? 9.194 -10.869 18.908 1.00 38.59 85 ARG A O 1
ATOM 695 N N . LYS A 1 86 ? 7.756 -12.457 18.282 1.00 40.47 86 LYS A N 1
ATOM 696 C CA . LYS A 1 86 ? 7.741 -12.073 16.876 1.00 40.47 86 LYS A CA 1
ATOM 697 C C . LYS A 1 86 ? 6.724 -10.959 16.771 1.00 40.47 86 LYS A C 1
ATOM 699 O O . LYS A 1 86 ? 5.532 -11.181 16.970 1.00 40.47 86 LYS A O 1
ATOM 704 N N . ILE A 1 87 ? 7.212 -9.744 16.551 1.00 46.75 87 ILE A N 1
ATOM 705 C CA . ILE A 1 87 ? 6.366 -8.670 16.050 1.00 46.75 87 ILE A CA 1
ATOM 706 C C . ILE A 1 87 ? 5.845 -9.235 14.740 1.00 46.75 87 ILE A C 1
ATOM 708 O O . ILE A 1 87 ? 6.619 -9.420 13.809 1.00 46.75 87 ILE A O 1
ATOM 712 N N . ILE A 1 88 ? 4.581 -9.652 14.744 1.00 46.22 88 ILE A N 1
ATOM 713 C CA . ILE A 1 88 ? 3.956 -10.398 13.654 1.00 46.22 88 ILE A CA 1
ATOM 714 C C . ILE A 1 88 ? 4.387 -9.765 12.346 1.00 46.22 88 ILE A C 1
ATOM 716 O O . ILE A 1 88 ? 4.308 -8.542 12.224 1.00 46.22 88 ILE A O 1
ATOM 720 N N . HIS A 1 89 ? 4.880 -10.624 11.453 1.00 50.59 89 HIS A N 1
ATOM 721 C CA . HIS A 1 89 ? 5.493 -10.458 10.129 1.00 50.59 89 HIS A CA 1
ATOM 722 C C . HIS A 1 89 ? 5.145 -9.203 9.287 1.00 50.59 89 HIS A C 1
ATOM 724 O O . HIS A 1 89 ? 5.838 -8.897 8.322 1.00 50.59 89 HIS A O 1
ATOM 730 N N . ASN A 1 90 ? 4.113 -8.456 9.662 1.00 52.84 90 ASN A N 1
ATOM 731 C CA . ASN A 1 90 ? 3.621 -7.191 9.130 1.00 52.84 90 ASN A CA 1
ATOM 732 C C . ASN A 1 90 ? 4.670 -6.068 9.127 1.00 52.84 90 ASN A C 1
ATOM 734 O O . ASN A 1 90 ? 4.742 -5.334 8.149 1.00 52.84 90 ASN A O 1
ATOM 738 N N . PHE A 1 91 ? 5.458 -5.917 10.199 1.00 54.50 91 PHE A N 1
ATOM 739 C CA . PHE A 1 91 ? 6.430 -4.816 10.327 1.00 54.50 91 PHE A CA 1
ATOM 740 C C . PHE A 1 91 ? 7.880 -5.262 10.142 1.00 54.50 91 PHE A C 1
ATOM 742 O O . PHE A 1 91 ? 8.665 -4.490 9.598 1.00 54.50 91 PHE A O 1
ATOM 749 N N . GLU A 1 92 ? 8.230 -6.494 10.531 1.00 59.91 92 GLU A N 1
ATOM 750 C CA . GLU A 1 92 ? 9.557 -7.068 10.254 1.00 59.91 92 GLU A CA 1
ATOM 751 C C . GLU A 1 92 ? 9.829 -7.067 8.749 1.00 59.91 92 GLU A C 1
ATOM 753 O O . GLU A 1 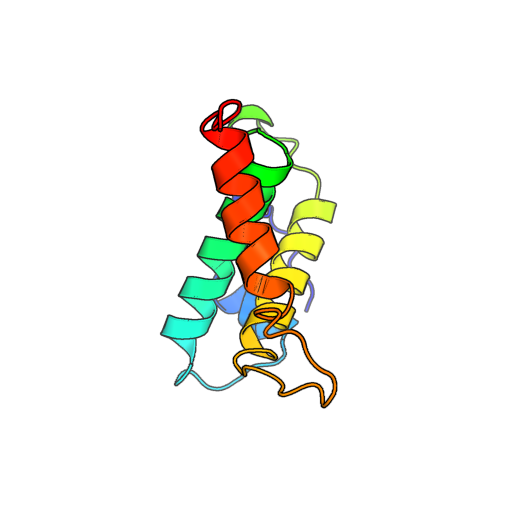92 ? 10.845 -6.531 8.333 1.00 59.91 92 GLU A O 1
ATOM 758 N N . GLY A 1 93 ? 8.864 -7.489 7.920 1.00 60.97 93 GLY A N 1
ATOM 759 C CA . GLY A 1 93 ? 9.009 -7.436 6.464 1.00 60.97 93 GLY A CA 1
ATOM 760 C C . GLY A 1 93 ? 9.278 -6.027 5.924 1.00 60.97 93 GLY A C 1
ATOM 761 O O . GLY A 1 93 ? 10.118 -5.878 5.040 1.00 60.97 93 GLY A O 1
ATOM 762 N N . ILE A 1 94 ? 8.615 -4.992 6.4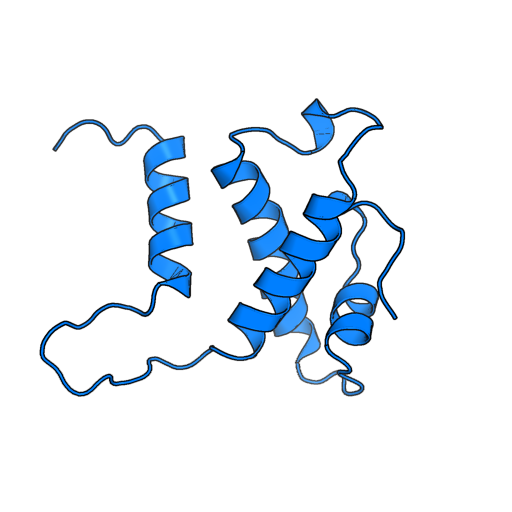62 1.00 61.06 94 ILE A N 1
ATOM 763 C CA . ILE A 1 94 ? 8.839 -3.585 6.075 1.00 61.06 94 ILE A CA 1
ATOM 764 C C . ILE A 1 94 ? 10.244 -3.133 6.477 1.00 61.06 94 ILE A C 1
ATOM 766 O O . ILE A 1 94 ? 10.940 -2.516 5.671 1.00 61.06 94 ILE A O 1
ATOM 770 N N . ILE A 1 95 ? 10.652 -3.427 7.713 1.00 65.00 95 ILE A N 1
ATOM 771 C CA . ILE A 1 95 ? 11.953 -3.032 8.260 1.00 65.00 95 ILE A CA 1
ATOM 772 C C . ILE A 1 95 ? 13.088 -3.766 7.543 1.00 65.00 95 ILE A C 1
ATOM 774 O O . ILE A 1 95 ? 14.081 -3.133 7.195 1.00 65.00 95 ILE A O 1
ATOM 778 N N . ASP A 1 96 ? 12.934 -5.061 7.283 1.00 64.88 96 ASP A N 1
ATOM 779 C CA . ASP A 1 96 ? 13.923 -5.888 6.595 1.00 64.88 96 ASP A CA 1
ATOM 780 C C . ASP A 1 96 ? 14.076 -5.454 5.134 1.00 64.88 96 ASP A C 1
ATOM 782 O O . ASP A 1 96 ? 15.196 -5.237 4.682 1.00 64.88 96 ASP A O 1
ATOM 786 N N . ALA A 1 97 ? 12.975 -5.176 4.424 1.00 62.38 97 ALA A N 1
ATOM 787 C CA . ALA A 1 97 ? 13.064 -4.626 3.071 1.00 62.38 97 ALA A CA 1
ATOM 788 C C . ALA A 1 97 ? 13.810 -3.277 3.047 1.00 62.38 97 ALA A C 1
ATOM 790 O O . ALA A 1 97 ? 14.616 -3.028 2.150 1.00 62.38 97 ALA A O 1
ATOM 791 N N . HIS A 1 98 ? 13.594 -2.411 4.046 1.00 59.94 98 HIS A N 1
ATOM 792 C CA . HIS A 1 98 ? 14.362 -1.167 4.168 1.00 59.94 98 HIS A CA 1
ATOM 793 C C . HIS A 1 98 ? 15.832 -1.425 4.539 1.00 59.94 98 HIS A C 1
ATOM 795 O O . HIS A 1 98 ? 16.712 -0.732 4.032 1.00 59.94 98 HIS A O 1
ATOM 801 N N . ARG A 1 99 ? 16.127 -2.416 5.387 1.00 60.81 99 ARG A N 1
ATOM 802 C CA . ARG A 1 99 ? 17.499 -2.796 5.766 1.00 60.81 99 ARG A CA 1
ATOM 803 C C . ARG A 1 99 ? 18.306 -3.275 4.556 1.00 60.81 99 ARG A C 1
ATOM 805 O O . ARG A 1 99 ? 19.450 -2.848 4.397 1.00 60.81 99 ARG A O 1
ATOM 812 N N . ASP A 1 100 ? 17.687 -4.065 3.683 1.00 60.50 100 ASP A N 1
ATOM 813 C CA . ASP A 1 100 ? 18.287 -4.546 2.433 1.00 60.50 100 ASP A CA 1
ATOM 814 C C . ASP A 1 100 ? 18.473 -3.423 1.401 1.00 60.50 100 ASP A C 1
ATOM 816 O O . ASP A 1 100 ? 19.405 -3.457 0.598 1.00 60.50 100 ASP A O 1
ATOM 820 N N . PHE A 1 101 ? 17.596 -2.414 1.405 1.00 58.56 101 PHE A N 1
ATOM 821 C CA . PHE A 1 101 ? 17.696 -1.255 0.514 1.00 58.56 101 PHE A CA 1
ATOM 822 C C . PHE A 1 101 ? 18.862 -0.324 0.884 1.00 58.56 101 PHE A C 1
ATOM 824 O O . PHE A 1 101 ? 19.527 0.208 -0.002 1.00 58.56 101 PHE A O 1
ATOM 831 N N . PHE A 1 102 ? 19.147 -0.151 2.180 1.00 57.41 102 PHE A N 1
ATOM 832 C CA . PHE A 1 102 ? 20.249 0.694 2.662 1.00 57.41 102 PHE A CA 1
ATOM 833 C C . PHE A 1 102 ? 21.587 -0.041 2.837 1.00 57.41 102 PHE A C 1
ATOM 835 O O . PHE A 1 102 ? 22.566 0.591 3.229 1.00 57.41 102 PHE A O 1
ATOM 842 N N . GLY A 1 103 ? 21.658 -1.339 2.528 1.00 50.78 103 GLY A N 1
ATOM 843 C CA . GLY A 1 103 ? 22.910 -2.092 2.556 1.00 50.78 103 GLY A CA 1
ATOM 844 C C . GLY A 1 103 ? 23.543 -2.153 3.945 1.00 50.78 103 GLY A C 1
ATOM 845 O O . GLY A 1 103 ? 24.718 -1.830 4.101 1.00 50.78 103 GLY A O 1
ATOM 846 N N . VAL A 1 104 ? 22.797 -2.602 4.959 1.00 51.72 104 VAL A N 1
ATOM 847 C CA . VAL A 1 104 ? 23.417 -3.043 6.223 1.00 51.72 104 VAL A CA 1
ATOM 848 C C . VAL A 1 104 ? 23.902 -4.492 6.080 1.00 51.72 104 VAL A C 1
ATOM 850 O O . VAL A 1 104 ? 23.606 -5.352 6.900 1.00 51.72 104 VAL A O 1
ATOM 853 N N . ASP A 1 105 ? 24.667 -4.760 5.022 1.00 49.75 105 ASP A N 1
ATOM 854 C CA . ASP A 1 105 ? 25.591 -5.889 4.981 1.00 49.75 105 ASP A CA 1
ATOM 855 C C . ASP A 1 105 ? 26.838 -5.435 5.737 1.00 49.75 105 ASP A C 1
ATOM 857 O O . ASP A 1 105 ? 27.744 -4.872 5.130 1.00 49.75 105 ASP A O 1
ATOM 861 N N . ASN A 1 106 ? 26.817 -5.540 7.069 1.00 41.19 106 ASN A N 1
ATOM 862 C CA . ASN A 1 106 ? 27.973 -5.671 7.968 1.00 41.19 106 ASN A CA 1
ATOM 863 C C . ASN A 1 106 ? 27.527 -5.380 9.407 1.00 41.19 106 ASN A C 1
ATOM 865 O O . ASN A 1 106 ? 27.601 -4.235 9.851 1.00 41.19 106 ASN A O 1
ATOM 869 N N . LEU A 1 107 ? 27.092 -6.423 10.117 1.00 37.91 107 LEU A N 1
ATOM 870 C CA . LEU A 1 107 ? 27.451 -6.721 11.511 1.00 37.91 107 LEU A CA 1
ATOM 871 C C . LEU A 1 107 ? 27.142 -8.194 11.806 1.00 37.91 107 LEU A C 1
ATOM 873 O O . LEU A 1 107 ? 25.987 -8.609 11.567 1.00 37.91 107 LEU A O 1
#

pLDDT: mean 78.98, std 19.22, range [37.91, 96.81]

Radius of gyration: 15.43 Å; chains: 1; bounding box: 46×29×42 Å

Organism: NCBI:txid246432

Foldseek 3Di:
DQDPDALVPDDLVNLCVLLVPPDCPCSVVLVVQLVLLQVLVCLVVVHHPVNCPPCRPCVSSVSSSVSSNVCVVPVDQPPDPDDDSDSPPNVCSSVVSVCVSVPPPDD

Secondary structure (DSSP, 8-state):
----S-GGG--HHHHHHHHT---STTHHHHHHHHHHHHHHHHHHHT--GGGGTT---HHHHHHHHHHHHHHHH--S----SSS-----TTTHHHHHHHHHHTT----

Sequence (107 aa):
MIPTCKVNELSLQDAKGYMRVEFNYDDPYIEVYLNSAKSYIQTLLKLNYSDFGDDIPQELTVACLALTEHWYKNKGIEKDSQTTRKIIHNFEGIIDAHRDFFGVDNL

InterPro domains:
  IPR006450 Phage HK97 gp6-like [TIGR01560] (12-98)
  IPR021146 Phage gp6-like head-tail connector protein [PF05135] (11-84)